Protein AF-A0A6J5E0N7-F1 (afdb_monomer_lite)

Organism: NCBI:txid627669

Structure (mmCIF, N/CA/C/O backbone):
data_AF-A0A6J5E0N7-F1
#
_entry.id   AF-A0A6J5E0N7-F1
#
loop_
_atom_site.group_PDB
_atom_site.id
_atom_site.type_symbol
_atom_site.label_atom_id
_atom_site.label_alt_id
_atom_site.label_comp_id
_atom_site.label_asym_id
_atom_site.label_entity_id
_atom_site.label_seq_id
_atom_site.pdbx_PDB_ins_code
_atom_site.Cartn_x
_atom_site.Cartn_y
_atom_site.Cartn_z
_atom_site.occupancy
_atom_site.B_iso_or_equiv
_atom_site.auth_seq_id
_atom_site.auth_comp_id
_atom_site.auth_asym_id
_atom_site.auth_atom_id
_atom_site.pdbx_PDB_model_num
ATOM 1 N N . MET A 1 1 ? -33.596 -47.455 -12.220 1.00 39.78 1 MET A N 1
ATOM 2 C CA . MET A 1 1 ? -32.799 -48.471 -11.502 1.00 39.78 1 MET A CA 1
ATOM 3 C C . MET A 1 1 ? -31.323 -48.205 -11.792 1.00 39.78 1 MET A C 1
ATOM 5 O O . MET A 1 1 ? -30.912 -48.343 -12.932 1.00 39.78 1 MET A O 1
ATOM 9 N N . LEU A 1 2 ? -30.576 -47.721 -10.799 1.00 51.38 2 LEU A N 1
ATOM 10 C CA . LEU A 1 2 ? -29.102 -47.770 -10.701 1.00 51.38 2 LEU A CA 1
ATOM 11 C C . LEU A 1 2 ? -28.759 -48.891 -9.693 1.00 51.38 2 LEU A C 1
ATOM 13 O O . LEU A 1 2 ? -29.681 -49.290 -8.976 1.00 51.38 2 LEU A O 1
ATOM 17 N N . PRO A 1 3 ? -27.492 -49.312 -9.489 1.00 60.75 3 PRO A N 1
ATOM 18 C CA . PRO A 1 3 ? -26.244 -49.081 -10.240 1.00 60.75 3 PRO A CA 1
ATOM 19 C C . PRO A 1 3 ? -25.484 -50.408 -10.504 1.00 60.75 3 PRO A C 1
ATOM 21 O O . PRO A 1 3 ? -25.911 -51.457 -10.049 1.00 60.75 3 PRO A O 1
ATOM 24 N N . HIS A 1 4 ? -24.317 -50.376 -11.157 1.00 48.22 4 HIS A N 1
ATOM 25 C CA . HIS A 1 4 ? -23.174 -51.218 -10.761 1.00 48.22 4 HIS A CA 1
ATOM 26 C C . HIS A 1 4 ? -21.870 -50.523 -11.181 1.00 48.22 4 HIS A C 1
ATOM 28 O O . HIS A 1 4 ? -21.732 -50.037 -12.301 1.00 48.22 4 HIS A O 1
ATOM 34 N N . ALA A 1 5 ? -20.964 -50.407 -10.215 1.00 55.34 5 ALA A N 1
ATOM 35 C CA . ALA A 1 5 ? -19.719 -49.657 -10.264 1.00 55.34 5 ALA A CA 1
ATOM 36 C C . ALA A 1 5 ? -18.549 -50.510 -10.772 1.00 55.34 5 ALA A C 1
ATOM 38 O O . ALA A 1 5 ? -18.467 -51.681 -10.425 1.00 55.34 5 ALA A O 1
ATOM 39 N N . LEU A 1 6 ? -17.608 -49.885 -11.484 1.00 53.47 6 LEU A N 1
ATOM 40 C CA . LEU A 1 6 ? -16.206 -50.305 -11.652 1.00 53.47 6 LEU A CA 1
ATOM 41 C C . LEU A 1 6 ? -15.399 -49.007 -11.858 1.00 53.47 6 LEU A C 1
ATOM 43 O O . LEU A 1 6 ? -15.456 -48.398 -12.919 1.00 53.47 6 LEU A O 1
ATOM 47 N N . TYR A 1 7 ? -14.955 -48.331 -10.797 1.00 45.75 7 TYR A N 1
ATOM 48 C CA . TYR A 1 7 ? -13.666 -48.499 -10.108 1.00 45.75 7 TYR A CA 1
ATOM 49 C C . TYR A 1 7 ? -12.447 -48.619 -11.041 1.00 45.75 7 TYR A C 1
ATOM 51 O O . TYR A 1 7 ? -12.186 -49.672 -11.606 1.00 45.75 7 TYR A O 1
ATOM 59 N N . GLY A 1 8 ? -11.689 -47.518 -11.117 1.00 45.22 8 GLY A N 1
ATOM 60 C CA . GLY A 1 8 ? -10.225 -47.497 -11.140 1.00 45.22 8 GLY A CA 1
ATOM 61 C C . GLY A 1 8 ? -9.509 -48.132 -12.333 1.00 45.22 8 GLY A C 1
ATOM 62 O O . GLY A 1 8 ? -9.295 -49.336 -12.378 1.00 45.22 8 GLY A O 1
ATOM 63 N N . SER A 1 9 ? -8.949 -47.298 -13.210 1.00 56.41 9 SER A N 1
ATOM 64 C CA . SER A 1 9 ? -7.753 -47.693 -13.959 1.00 56.41 9 SER A CA 1
ATOM 65 C C . SER A 1 9 ? -6.753 -46.545 -13.961 1.00 56.41 9 SER A C 1
ATOM 67 O O . SER A 1 9 ? -6.878 -45.567 -14.700 1.00 56.41 9 SER A O 1
ATOM 69 N N . GLY A 1 10 ? -5.788 -46.649 -13.046 1.00 47.47 10 GLY A N 1
ATOM 70 C CA . GLY A 1 10 ? -4.633 -45.772 -12.987 1.00 47.47 10 GLY A CA 1
ATOM 71 C C . GLY A 1 10 ? -3.770 -45.964 -14.227 1.00 47.47 10 GLY A C 1
ATOM 72 O O . GLY A 1 10 ? -3.351 -47.078 -14.536 1.00 47.47 10 GLY A O 1
ATOM 73 N N . ARG A 1 11 ? -3.462 -44.869 -14.926 1.00 47.59 11 ARG A N 1
ATOM 74 C CA . ARG A 1 11 ? -2.308 -44.861 -15.824 1.00 47.59 11 ARG A CA 1
ATOM 75 C C . ARG A 1 11 ? -1.079 -44.522 -15.007 1.00 47.59 11 ARG A C 1
ATOM 77 O O . ARG A 1 11 ? -0.892 -43.404 -14.542 1.00 47.59 11 ARG A O 1
ATOM 84 N N . THR A 1 12 ? -0.285 -45.562 -14.830 1.00 57.91 12 THR A N 1
ATOM 85 C CA . THR A 1 12 ? 1.041 -45.582 -14.241 1.00 57.91 12 THR A CA 1
ATOM 86 C C . THR A 1 12 ? 1.983 -44.610 -14.939 1.00 57.91 12 THR A C 1
ATOM 88 O O . THR A 1 12 ? 2.057 -44.556 -16.170 1.00 57.91 12 THR A O 1
ATOM 91 N N . CYS A 1 13 ? 2.739 -43.900 -14.109 1.00 48.09 13 CYS A N 1
ATOM 92 C CA . CYS A 1 13 ? 3.936 -43.147 -14.431 1.00 48.09 13 CYS A CA 1
ATOM 93 C C . CYS A 1 13 ? 4.823 -43.909 -15.426 1.00 48.09 13 CYS A C 1
ATOM 95 O O . CYS A 1 13 ? 5.232 -45.039 -15.156 1.00 48.09 13 CYS A O 1
ATOM 97 N N . ARG A 1 14 ? 5.161 -43.283 -16.557 1.00 46.75 14 ARG A N 1
ATOM 98 C CA . ARG A 1 14 ? 6.301 -43.715 -17.367 1.00 46.75 14 ARG A CA 1
ATOM 99 C C . ARG A 1 14 ? 7.481 -42.817 -17.027 1.00 46.75 14 ARG A C 1
ATOM 101 O O . ARG A 1 14 ? 7.551 -41.674 -17.466 1.00 46.75 14 ARG A O 1
ATOM 108 N N . SER A 1 15 ? 8.376 -43.373 -16.225 1.00 54.34 15 SER A N 1
ATOM 109 C CA . SER A 1 15 ? 9.703 -42.852 -15.929 1.00 54.34 15 SER A CA 1
ATOM 110 C C . SER A 1 15 ? 10.517 -42.667 -17.215 1.00 54.34 15 SER A C 1
ATOM 112 O O . SER A 1 15 ? 10.690 -43.606 -17.991 1.00 54.34 15 SER A O 1
ATOM 114 N N . GLY A 1 16 ? 11.027 -41.453 -17.406 1.00 45.94 16 GLY A N 1
ATOM 115 C CA . GLY A 1 16 ? 12.130 -41.077 -18.294 1.00 45.94 16 GLY A CA 1
ATOM 116 C C . GLY A 1 16 ? 13.071 -40.157 -17.498 1.00 45.94 16 GLY A C 1
ATOM 117 O O . GLY A 1 16 ? 12.616 -39.553 -16.530 1.00 45.94 16 GLY A O 1
ATOM 118 N N . PRO A 1 17 ? 14.374 -40.133 -17.810 1.00 51.03 17 PRO A N 1
ATOM 119 C CA . PRO A 1 17 ? 15.476 -40.106 -16.842 1.00 51.03 17 PRO A CA 1
ATOM 120 C C . PRO A 1 17 ? 15.586 -38.804 -16.029 1.00 51.03 17 PRO A C 1
ATOM 122 O O . PRO A 1 17 ? 15.140 -37.752 -16.492 1.00 51.03 17 PRO A O 1
ATOM 125 N N . PRO A 1 18 ? 16.234 -38.842 -14.843 1.00 50.12 18 PRO A N 1
ATOM 126 C CA . PRO A 1 18 ? 16.468 -37.654 -14.043 1.00 50.12 18 PRO A CA 1
ATOM 127 C C . PRO A 1 18 ? 17.582 -36.857 -14.717 1.00 50.12 18 PRO A C 1
ATOM 129 O O . PRO A 1 18 ? 18.767 -37.111 -14.506 1.00 50.12 18 PRO A O 1
ATOM 132 N N . ILE A 1 19 ? 17.217 -35.895 -15.561 1.00 50.06 19 ILE A N 1
ATOM 133 C CA . ILE A 1 19 ? 18.172 -34.860 -15.937 1.00 50.06 19 ILE A CA 1
ATOM 134 C C . ILE A 1 19 ? 18.350 -33.995 -14.697 1.00 50.06 19 ILE A C 1
ATOM 136 O O . ILE A 1 19 ? 17.506 -33.175 -14.339 1.00 50.06 19 ILE A O 1
ATOM 140 N N . LEU A 1 20 ? 19.460 -34.267 -14.019 1.00 52.81 20 LEU A N 1
ATOM 141 C CA . LEU A 1 20 ? 20.114 -33.406 -13.056 1.00 52.81 20 LEU A CA 1
ATOM 142 C C . LEU A 1 20 ? 20.215 -31.991 -13.640 1.00 52.81 20 LEU A C 1
ATOM 144 O O . LEU A 1 20 ? 21.167 -31.656 -14.334 1.00 52.81 20 LEU A O 1
ATOM 148 N N . ALA A 1 21 ? 19.228 -31.161 -13.330 1.00 42.31 21 ALA A N 1
ATOM 149 C CA . ALA A 1 21 ? 19.358 -29.714 -13.320 1.00 42.31 21 ALA A CA 1
ATOM 150 C C . ALA A 1 21 ? 19.180 -29.244 -11.872 1.00 42.31 21 ALA A C 1
ATOM 152 O O . ALA A 1 21 ? 18.299 -28.460 -11.531 1.00 42.31 21 ALA A O 1
ATOM 153 N N . ALA A 1 22 ? 20.033 -29.774 -10.994 1.00 50.81 22 ALA A N 1
ATOM 154 C CA . ALA A 1 22 ? 20.425 -29.040 -9.808 1.00 50.81 22 ALA A CA 1
ATOM 155 C C . ALA A 1 22 ? 21.272 -27.854 -10.292 1.00 50.81 22 ALA A C 1
ATOM 157 O O . ALA A 1 22 ? 22.408 -28.029 -10.723 1.00 50.81 22 ALA A O 1
ATOM 158 N N . GLY A 1 23 ? 20.688 -26.660 -10.274 1.00 50.53 23 GLY A N 1
ATOM 159 C CA . GLY A 1 23 ? 21.395 -25.423 -10.582 1.00 50.53 23 GLY A CA 1
ATOM 160 C C . GLY A 1 23 ? 20.433 -24.273 -10.849 1.00 50.53 23 GLY A C 1
ATOM 161 O O . GLY A 1 23 ? 19.859 -24.200 -11.927 1.00 50.53 23 GLY A O 1
ATOM 162 N N . HIS A 1 24 ? 20.312 -23.372 -9.866 1.00 47.94 24 HIS A N 1
ATOM 163 C CA . HIS A 1 24 ? 19.716 -22.021 -9.935 1.00 47.94 24 HIS A CA 1
ATOM 164 C C . HIS A 1 24 ? 18.315 -21.764 -9.344 1.00 47.94 24 HIS A C 1
ATOM 166 O O . HIS A 1 24 ? 17.756 -20.704 -9.595 1.00 47.94 24 HIS A O 1
ATOM 172 N N . GLN A 1 25 ? 17.785 -22.606 -8.448 1.00 44.97 25 GLN A N 1
ATOM 173 C CA . GLN A 1 25 ? 16.721 -22.155 -7.517 1.00 44.97 25 GLN A CA 1
ATOM 174 C C . GLN A 1 25 ? 17.261 -21.599 -6.186 1.00 44.97 25 GLN A C 1
ATOM 176 O O . GLN A 1 25 ? 16.525 -21.442 -5.220 1.00 44.97 25 GLN A O 1
ATOM 181 N N . ALA A 1 26 ? 18.545 -21.244 -6.139 1.00 44.56 26 ALA A N 1
ATOM 182 C CA . ALA A 1 26 ? 19.169 -20.555 -5.013 1.00 44.56 26 ALA A CA 1
ATOM 183 C C . ALA A 1 26 ? 19.605 -19.144 -5.435 1.00 44.56 26 ALA A C 1
ATOM 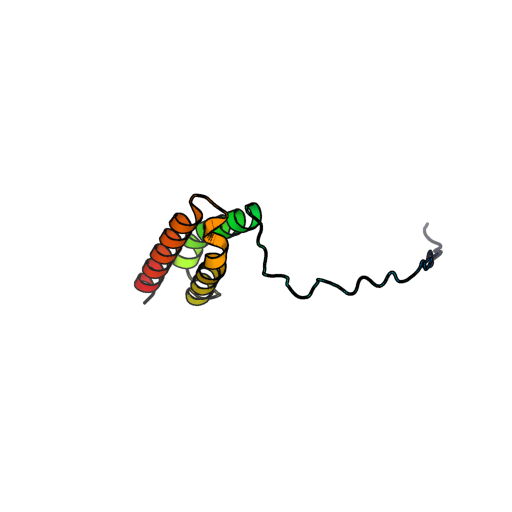185 O O . ALA A 1 26 ? 20.790 -18.849 -5.448 1.00 44.56 26 ALA A O 1
ATOM 186 N N . LEU A 1 27 ? 18.643 -18.329 -5.885 1.00 45.16 27 LEU A N 1
ATOM 187 C CA . LEU A 1 27 ? 18.683 -16.857 -5.984 1.00 45.16 27 LEU A CA 1
ATOM 188 C C . LEU A 1 27 ? 17.366 -16.368 -6.611 1.00 45.16 27 LEU A C 1
ATOM 190 O O . LEU A 1 27 ? 17.346 -15.563 -7.537 1.00 45.16 27 LEU A O 1
ATOM 194 N N . ALA A 1 28 ? 16.227 -16.830 -6.089 1.00 47.66 28 ALA A N 1
ATOM 195 C CA . ALA A 1 28 ? 15.006 -16.048 -6.224 1.00 47.66 28 ALA A CA 1
ATOM 196 C C . ALA A 1 28 ? 15.160 -14.819 -5.315 1.00 47.66 28 ALA A C 1
ATOM 198 O O . ALA A 1 28 ? 14.566 -14.723 -4.244 1.00 47.66 28 ALA A O 1
ATOM 199 N N . VAL A 1 29 ? 15.991 -13.862 -5.740 1.00 56.19 29 VAL A N 1
ATOM 200 C CA . VAL A 1 29 ? 15.679 -12.459 -5.483 1.00 56.19 29 VAL A CA 1
ATOM 201 C C . VAL A 1 29 ? 14.228 -12.344 -5.918 1.00 56.19 29 VAL A C 1
ATOM 203 O O . VAL A 1 29 ? 13.943 -12.637 -7.077 1.00 56.19 29 VAL A O 1
ATOM 206 N N . ASN A 1 30 ? 13.321 -12.076 -4.977 1.00 63.88 30 ASN A N 1
ATOM 207 C CA . ASN A 1 30 ? 11.886 -11.910 -5.204 1.00 63.88 30 ASN A CA 1
ATOM 208 C C . ASN A 1 30 ? 11.676 -10.949 -6.383 1.00 63.88 30 ASN A C 1
ATOM 210 O O . ASN A 1 30 ? 11.615 -9.729 -6.206 1.00 63.88 30 ASN A O 1
ATOM 214 N N . THR A 1 31 ? 11.651 -11.486 -7.601 1.00 77.69 31 THR A N 1
ATOM 215 C CA . THR A 1 31 ? 11.608 -10.689 -8.821 1.00 77.69 31 THR A CA 1
ATOM 216 C C . THR A 1 31 ? 10.137 -10.483 -9.091 1.00 77.69 31 THR A C 1
ATOM 218 O O . THR A 1 31 ? 9.505 -11.233 -9.828 1.00 77.69 31 THR A O 1
ATOM 221 N N . MET A 1 32 ? 9.573 -9.519 -8.371 1.00 87.81 32 MET A N 1
ATOM 222 C CA . MET A 1 32 ? 8.209 -9.071 -8.580 1.00 87.81 32 MET A CA 1
ATOM 223 C C . MET A 1 32 ? 8.091 -8.515 -9.998 1.00 87.81 32 MET A C 1
ATOM 225 O O . MET A 1 32 ? 8.967 -7.779 -10.457 1.00 87.81 32 MET A O 1
ATOM 229 N N . LEU A 1 33 ? 7.022 -8.879 -10.699 1.00 91.94 33 LEU A N 1
ATOM 230 C CA . LEU A 1 33 ? 6.758 -8.374 -12.044 1.00 91.94 33 LEU A CA 1
ATOM 231 C C . LEU A 1 33 ? 6.069 -7.002 -11.988 1.00 91.94 33 LEU A C 1
ATOM 233 O O . LEU A 1 33 ? 5.409 -6.669 -11.006 1.00 91.94 33 LEU A O 1
ATOM 237 N N . HIS A 1 34 ? 6.184 -6.220 -13.066 1.00 92.75 34 HIS A N 1
ATOM 238 C CA . HIS A 1 34 ? 5.553 -4.897 -13.187 1.00 92.75 34 HIS A CA 1
ATOM 239 C C . HIS A 1 34 ? 4.052 -4.928 -12.863 1.00 92.75 34 HIS A C 1
ATOM 241 O O . HIS A 1 34 ? 3.576 -4.133 -12.061 1.00 92.75 34 HIS A O 1
ATOM 247 N N . ASN A 1 35 ? 3.304 -5.851 -13.473 1.00 92.69 35 ASN A N 1
ATOM 248 C CA .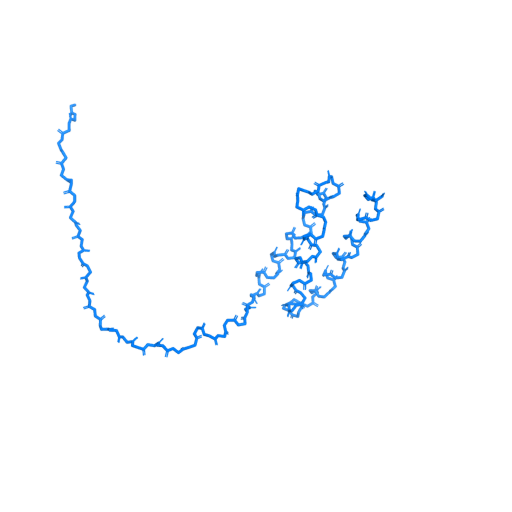 ASN A 1 35 ? 1.862 -5.992 -13.259 1.00 92.69 35 ASN A CA 1
ATOM 249 C C . ASN A 1 35 ? 1.519 -6.379 -11.814 1.00 92.69 35 ASN A C 1
ATOM 251 O O . ASN A 1 35 ? 0.602 -5.816 -11.237 1.00 92.69 35 ASN A O 1
ATOM 255 N N . GLN A 1 36 ? 2.297 -7.277 -11.207 1.00 93.25 36 GLN A N 1
ATOM 256 C CA . GLN A 1 36 ? 2.111 -7.670 -9.809 1.00 93.25 36 GLN A CA 1
ATOM 257 C C . GLN A 1 36 ? 2.321 -6.480 -8.870 1.00 93.25 36 GLN A C 1
ATOM 259 O O . GLN A 1 36 ? 1.565 -6.296 -7.922 1.00 93.25 36 GLN A O 1
ATOM 264 N N . PHE A 1 37 ? 3.346 -5.666 -9.130 1.00 93.12 37 PHE A N 1
ATOM 265 C CA . PHE A 1 37 ? 3.608 -4.459 -8.351 1.00 93.12 37 PHE A CA 1
ATOM 266 C C . PHE A 1 37 ? 2.494 -3.422 -8.513 1.00 93.12 37 PHE A C 1
ATOM 268 O O . PHE A 1 37 ? 2.055 -2.829 -7.530 1.00 93.12 37 PHE A O 1
ATOM 275 N N . GLU A 1 38 ? 1.991 -3.239 -9.733 1.00 95.25 38 GLU A N 1
ATOM 276 C CA . GLU A 1 38 ? 0.854 -2.358 -9.996 1.00 95.25 38 GLU A CA 1
ATOM 277 C C . GLU A 1 38 ? -0.423 -2.811 -9.277 1.00 95.25 38 GLU A C 1
ATOM 279 O O . GLU A 1 38 ? -1.109 -1.977 -8.676 1.00 95.25 38 GLU A O 1
ATOM 284 N N . ASP A 1 39 ? -0.713 -4.112 -9.303 1.00 96.06 39 ASP A N 1
ATOM 285 C CA . ASP A 1 39 ? -1.871 -4.705 -8.635 1.00 96.06 39 ASP A CA 1
ATOM 286 C C . ASP A 1 39 ? -1.775 -4.565 -7.111 1.00 96.06 39 ASP A C 1
ATOM 288 O O . ASP A 1 39 ? -2.751 -4.179 -6.468 1.00 96.06 39 ASP A O 1
ATOM 292 N N . GLU A 1 40 ? -0.596 -4.793 -6.528 1.00 94.56 40 GLU A N 1
ATOM 293 C CA . GLU A 1 40 ? -0.361 -4.594 -5.093 1.00 94.56 40 GLU A CA 1
ATOM 294 C C . GLU A 1 40 ? -0.528 -3.128 -4.683 1.00 94.56 40 GLU A C 1
ATOM 296 O O . GLU A 1 40 ? -1.191 -2.843 -3.685 1.00 94.56 40 GLU A O 1
ATOM 301 N N . LEU A 1 41 ? -0.002 -2.175 -5.462 1.00 94.88 41 LEU A N 1
ATOM 302 C CA . LEU A 1 41 ? -0.232 -0.754 -5.188 1.00 94.88 41 LEU A CA 1
ATOM 303 C C . LEU A 1 41 ? -1.714 -0.387 -5.292 1.00 94.88 41 LEU A C 1
ATOM 305 O O . LEU A 1 41 ? -2.228 0.325 -4.432 1.00 94.88 41 LEU A O 1
ATOM 309 N N . ARG A 1 42 ? -2.414 -0.890 -6.316 1.00 96.31 42 ARG A N 1
ATOM 310 C CA . ARG A 1 42 ? -3.853 -0.649 -6.480 1.00 96.31 42 ARG A CA 1
ATOM 311 C C . ARG A 1 42 ? -4.640 -1.227 -5.306 1.00 96.31 42 ARG A C 1
ATOM 313 O O . ARG A 1 42 ? -5.552 -0.573 -4.807 1.00 96.31 42 ARG A O 1
ATOM 320 N N . HIS A 1 43 ? -4.280 -2.421 -4.843 1.00 95.06 43 HIS A N 1
ATOM 321 C CA . HIS A 1 43 ? -4.891 -3.027 -3.668 1.00 95.06 43 HIS A CA 1
ATOM 322 C C . HIS A 1 43 ? -4.685 -2.156 -2.423 1.00 95.06 43 HIS A C 1
ATOM 324 O O . HIS A 1 43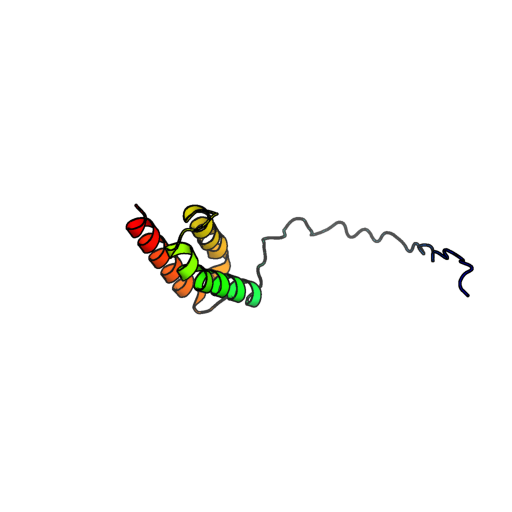 ? -5.651 -1.842 -1.729 1.00 95.06 43 HIS A O 1
ATOM 330 N N . LEU A 1 44 ? -3.453 -1.696 -2.182 1.00 93.94 44 LEU A N 1
ATOM 331 C CA . LEU A 1 44 ? -3.127 -0.824 -1.050 1.00 93.94 44 LEU A CA 1
ATOM 332 C C . LEU A 1 44 ? -3.894 0.504 -1.085 1.00 93.94 44 LEU A C 1
ATOM 334 O O . LEU A 1 44 ? -4.331 0.982 -0.042 1.00 93.94 44 LEU A O 1
ATOM 338 N N . GLU A 1 45 ? -4.108 1.077 -2.267 1.00 94.50 45 GLU A N 1
ATOM 339 C CA . GLU A 1 45 ? -4.928 2.282 -2.447 1.00 94.50 45 GLU A CA 1
ATOM 340 C C . GLU A 1 45 ? -6.415 2.022 -2.166 1.00 94.50 45 GLU A C 1
ATOM 342 O O . GLU A 1 45 ? -7.102 2.859 -1.579 1.00 94.50 45 GLU A O 1
ATOM 347 N N . GLN A 1 46 ? -6.922 0.850 -2.547 1.00 94.19 46 GLN A N 1
ATOM 348 C CA . GLN A 1 46 ? -8.322 0.471 -2.352 1.00 94.19 46 GLN A CA 1
ATOM 349 C C . GLN A 1 46 ? -8.669 0.145 -0.901 1.00 94.19 46 GLN A C 1
ATOM 351 O O . GLN A 1 46 ? -9.808 0.369 -0.490 1.00 94.19 46 GLN A O 1
ATOM 356 N N . ILE A 1 47 ? -7.726 -0.386 -0.120 1.00 90.94 47 ILE A N 1
ATOM 357 C CA . ILE A 1 47 ? -7.998 -0.743 1.277 1.00 90.94 47 ILE A CA 1
ATOM 358 C C . ILE A 1 47 ? -8.053 0.477 2.206 1.00 90.94 47 ILE A C 1
ATOM 360 O O . ILE A 1 47 ? -8.643 0.371 3.277 1.00 90.94 47 ILE A O 1
ATOM 364 N N . ILE A 1 48 ? -7.507 1.638 1.814 1.00 89.31 48 ILE A N 1
ATOM 365 C CA . ILE A 1 48 ? -7.405 2.841 2.669 1.00 89.31 48 ILE A CA 1
ATOM 366 C C . ILE A 1 48 ? -8.724 3.192 3.380 1.00 89.31 48 ILE A C 1
ATOM 368 O O . ILE A 1 48 ? -8.707 3.337 4.604 1.00 89.31 48 ILE A O 1
ATOM 372 N N . PRO A 1 49 ? -9.889 3.270 2.699 1.00 87.94 49 PRO A N 1
ATOM 373 C CA . PRO A 1 49 ? -11.146 3.621 3.362 1.00 87.94 49 PRO A CA 1
ATOM 374 C C . PRO A 1 49 ? -11.584 2.599 4.419 1.00 87.94 49 PRO A C 1
ATOM 376 O O . PRO A 1 49 ? -12.320 2.947 5.342 1.00 87.94 49 PRO A O 1
ATOM 379 N N . PHE A 1 50 ? -11.149 1.343 4.293 1.00 86.50 50 PHE A N 1
ATOM 380 C CA . PHE A 1 50 ? -11.414 0.293 5.276 1.00 86.50 50 PHE A CA 1
ATOM 381 C C . PHE A 1 50 ? -10.513 0.439 6.499 1.00 86.50 50 PHE A C 1
ATOM 383 O O . PHE A 1 50 ? -10.969 0.223 7.616 1.00 86.50 50 PHE A O 1
ATOM 390 N N . LEU A 1 51 ? -9.269 0.879 6.309 1.00 84.81 51 LEU A N 1
ATOM 391 C CA . LEU A 1 51 ? -8.331 1.104 7.408 1.00 84.81 51 LEU A CA 1
ATOM 392 C C . LEU A 1 51 ? -8.778 2.240 8.326 1.00 84.81 51 LEU A C 1
ATOM 394 O O . LEU A 1 51 ? -8.656 2.112 9.541 1.00 84.81 51 LEU A O 1
ATOM 398 N N . VAL A 1 52 ? -9.378 3.293 7.760 1.00 81.38 52 VAL A N 1
ATOM 399 C CA . VAL A 1 52 ? -9.992 4.394 8.528 1.00 81.38 52 VAL A CA 1
ATOM 400 C C . VAL A 1 52 ? -11.092 3.886 9.466 1.00 81.38 52 VAL A C 1
ATOM 402 O O . VAL A 1 52 ? -11.288 4.429 10.547 1.00 81.38 52 VAL A O 1
ATOM 405 N N . ARG A 1 53 ? -11.817 2.833 9.072 1.00 83.38 53 ARG A N 1
ATOM 406 C CA . ARG A 1 53 ? -12.901 2.236 9.874 1.00 83.38 53 ARG A CA 1
ATOM 407 C C . ARG A 1 53 ? -12.399 1.237 10.920 1.00 83.38 53 ARG A C 1
ATOM 409 O O . ARG A 1 53 ? -13.209 0.700 11.669 1.00 83.38 53 ARG A O 1
ATOM 416 N N . GLY A 1 54 ? -11.092 0.993 10.959 1.00 78.44 54 GLY A N 1
ATOM 417 C CA . GLY A 1 54 ? -10.461 -0.031 11.777 1.00 78.44 54 GLY A CA 1
ATOM 418 C C . GLY A 1 54 ? -9.997 -1.218 10.935 1.00 78.44 54 GLY A C 1
ATOM 419 O O . GLY A 1 54 ? -10.777 -1.872 10.244 1.00 78.44 54 GLY A O 1
ATOM 420 N N . SER A 1 55 ? -8.699 -1.513 11.025 1.00 79.88 55 SER A N 1
ATOM 421 C CA . SER A 1 55 ? -8.065 -2.668 10.386 1.00 79.88 55 SER A CA 1
ATOM 422 C C . SER A 1 55 ? -7.956 -3.832 11.372 1.00 79.88 55 SER A C 1
ATOM 424 O O . SER A 1 55 ? -7.341 -3.649 12.425 1.00 79.88 55 SER A O 1
ATOM 426 N N . PRO A 1 56 ? -8.426 -5.047 11.036 1.00 82.25 56 PRO A N 1
ATOM 427 C CA . PRO A 1 56 ? -8.215 -6.222 11.884 1.00 82.25 56 PRO A CA 1
ATOM 428 C C . PRO A 1 56 ? -6.734 -6.621 11.997 1.00 82.25 56 PRO A C 1
ATOM 430 O O . PRO A 1 56 ? -6.354 -7.283 12.955 1.00 82.25 56 PRO A O 1
ATOM 433 N N . LEU A 1 57 ? -5.894 -6.212 11.039 1.00 84.62 57 LEU A N 1
ATOM 434 C CA . LEU A 1 57 ? -4.450 -6.479 11.035 1.00 84.62 57 LEU A CA 1
ATOM 435 C C . LEU A 1 57 ? -3.626 -5.333 11.652 1.00 84.62 57 LEU A C 1
ATOM 437 O O . LEU A 1 57 ? -2.405 -5.432 11.731 1.00 84.62 57 LEU A O 1
ATOM 441 N N . GLY A 1 58 ? -4.276 -4.239 12.069 1.00 86.06 58 GLY A N 1
ATOM 442 C CA . GLY A 1 58 ? -3.606 -3.014 12.513 1.00 86.06 58 GLY A CA 1
ATOM 443 C C . GLY A 1 58 ? -2.984 -2.211 11.363 1.00 86.06 58 GLY A C 1
ATOM 444 O O . GLY A 1 58 ? -2.869 -2.698 10.238 1.00 86.06 58 GLY A O 1
ATOM 445 N N . LEU A 1 59 ? -2.627 -0.951 11.624 1.00 88.12 59 LEU A N 1
ATOM 446 C CA . LEU A 1 59 ? -1.986 -0.068 10.634 1.00 88.12 59 LEU A CA 1
ATOM 447 C C . LEU A 1 59 ? -0.510 -0.419 10.403 1.00 88.12 59 LEU A C 1
ATOM 449 O O . LEU A 1 59 ? -0.027 -0.328 9.275 1.00 88.12 59 LEU A O 1
ATOM 453 N N . GLU A 1 60 ? 0.185 -0.881 11.444 1.00 89.81 60 GLU A N 1
ATOM 454 C CA . GLU A 1 60 ? 1.603 -1.256 11.389 1.00 89.81 60 GLU A CA 1
ATOM 455 C C . GLU A 1 60 ? 1.876 -2.348 10.342 1.00 89.81 60 GLU A C 1
ATOM 457 O O . GLU A 1 60 ? 2.811 -2.236 9.548 1.00 89.81 60 GLU A O 1
ATOM 462 N N . TYR A 1 61 ? 1.008 -3.365 10.271 1.00 91.62 61 TYR A N 1
ATOM 463 C CA . TYR A 1 61 ? 1.100 -4.438 9.278 1.00 91.62 61 TYR A CA 1
ATOM 464 C C . TYR A 1 61 ? 1.155 -3.895 7.844 1.00 91.62 61 TYR A C 1
ATOM 466 O O . TYR A 1 61 ? 2.023 -4.256 7.045 1.00 91.62 61 TYR A O 1
ATOM 474 N N . TRP A 1 62 ? 0.241 -2.989 7.517 1.00 91.31 62 TRP A N 1
ATOM 475 C CA . TRP A 1 62 ? 0.139 -2.418 6.181 1.00 91.31 62 TRP A CA 1
ATOM 476 C C . TRP A 1 62 ? 1.285 -1.452 5.869 1.00 91.31 62 TRP A C 1
ATOM 478 O O . TRP A 1 62 ? 1.772 -1.434 4.737 1.00 91.31 62 TRP A O 1
ATOM 488 N N . ARG A 1 63 ? 1.785 -0.713 6.869 1.00 91.75 63 ARG A N 1
ATOM 489 C CA . ARG A 1 63 ? 3.005 0.097 6.728 1.00 91.75 63 ARG A CA 1
ATOM 490 C C . ARG A 1 63 ? 4.199 -0.786 6.364 1.00 91.75 63 ARG A C 1
ATOM 492 O O . ARG A 1 63 ? 4.911 -0.486 5.404 1.00 91.75 63 ARG A O 1
ATOM 499 N N . HIS A 1 64 ? 4.384 -1.911 7.056 1.00 92.50 64 HIS A N 1
ATOM 500 C CA . HIS A 1 64 ? 5.427 -2.882 6.713 1.00 92.50 64 HIS A CA 1
ATOM 501 C C . HIS A 1 64 ? 5.249 -3.454 5.303 1.00 92.50 64 HIS A C 1
ATOM 503 O O . HIS A 1 64 ? 6.236 -3.599 4.576 1.00 92.50 64 HIS A O 1
ATOM 509 N N . ARG A 1 65 ? 4.007 -3.707 4.868 1.00 92.31 65 ARG A N 1
ATOM 510 C CA . ARG A 1 65 ? 3.727 -4.134 3.490 1.00 92.31 65 ARG A CA 1
ATOM 511 C C . ARG A 1 65 ? 4.193 -3.088 2.475 1.00 92.31 65 ARG A C 1
ATOM 513 O O . ARG A 1 65 ? 4.920 -3.451 1.553 1.00 92.31 65 ARG A O 1
ATOM 520 N N . ILE A 1 66 ? 3.873 -1.808 2.672 1.00 92.31 66 ILE A N 1
ATOM 521 C CA . ILE A 1 66 ? 4.331 -0.726 1.782 1.00 92.31 66 ILE A CA 1
ATOM 522 C C . ILE A 1 66 ? 5.862 -0.637 1.771 1.00 92.31 66 ILE A C 1
ATOM 524 O O . ILE A 1 66 ? 6.462 -0.557 0.703 1.00 92.31 66 ILE A O 1
ATOM 528 N N . ILE A 1 67 ? 6.518 -0.711 2.933 1.00 93.50 67 ILE A N 1
ATOM 529 C CA . ILE A 1 67 ? 7.987 -0.672 3.017 1.00 93.50 67 ILE A CA 1
ATOM 530 C C . ILE A 1 67 ? 8.611 -1.851 2.260 1.00 93.50 67 ILE A C 1
ATOM 532 O O . ILE A 1 67 ? 9.588 -1.659 1.534 1.00 93.50 67 ILE A O 1
ATOM 536 N N . SER A 1 68 ? 8.032 -3.052 2.355 1.00 91.88 68 SER A N 1
ATOM 537 C CA . SER A 1 68 ? 8.538 -4.234 1.643 1.00 91.88 68 SER A CA 1
ATOM 538 C C . SER A 1 68 ? 8.508 -4.081 0.115 1.00 91.88 68 SER A C 1
ATOM 540 O O . SER A 1 68 ? 9.384 -4.603 -0.571 1.00 91.88 68 SER A O 1
ATOM 542 N N . LEU A 1 69 ? 7.563 -3.292 -0.408 1.00 91.56 69 LEU A N 1
ATOM 543 C CA . LEU A 1 69 ? 7.426 -2.990 -1.834 1.00 91.56 69 LEU A CA 1
ATOM 544 C C . LEU A 1 69 ? 8.451 -1.957 -2.340 1.00 91.56 69 LEU A C 1
ATOM 546 O O . LEU A 1 69 ? 8.581 -1.745 -3.546 1.00 91.56 69 LEU A O 1
ATOM 550 N N . SER A 1 70 ? 9.212 -1.309 -1.449 1.00 90.31 70 SER A N 1
ATOM 551 C CA . SER A 1 70 ? 10.142 -0.228 -1.825 1.00 90.31 70 SER A CA 1
ATOM 552 C C . SER A 1 70 ? 11.290 -0.708 -2.712 1.00 90.31 70 SER A C 1
ATOM 554 O O . SER A 1 70 ? 11.779 0.049 -3.556 1.00 90.31 70 SER A O 1
ATOM 556 N N . ALA A 1 71 ? 11.666 -1.984 -2.589 1.00 90.75 71 ALA A N 1
ATOM 557 C CA . ALA A 1 71 ? 12.637 -2.636 -3.462 1.00 90.75 71 ALA A CA 1
ATOM 558 C C . ALA A 1 71 ? 12.184 -2.653 -4.935 1.00 90.75 71 ALA A C 1
ATOM 560 O O . ALA A 1 71 ? 13.015 -2.687 -5.843 1.00 90.75 71 ALA A O 1
ATOM 561 N N . HIS A 1 72 ? 10.874 -2.568 -5.174 1.00 92.44 72 HIS A N 1
ATOM 562 C CA . HIS A 1 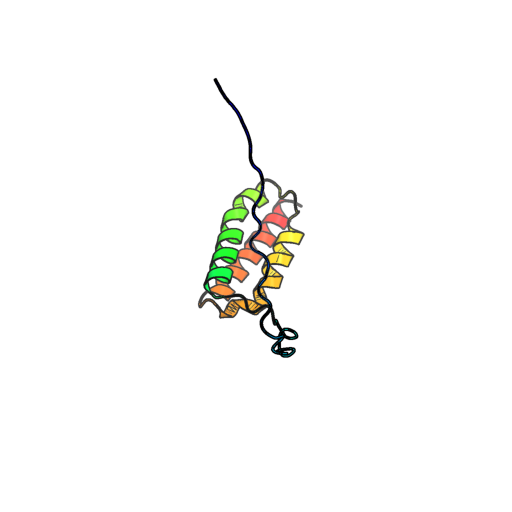72 ? 10.235 -2.700 -6.482 1.00 92.44 72 HIS A CA 1
ATOM 563 C C . HIS A 1 72 ? 9.688 -1.373 -7.024 1.00 92.44 72 HIS A C 1
ATOM 565 O O . HIS A 1 72 ? 9.145 -1.337 -8.123 1.00 92.44 72 HIS A O 1
ATOM 571 N N . GLN A 1 73 ? 9.908 -0.250 -6.328 1.00 90.19 73 GLN A N 1
ATOM 572 C CA . GLN A 1 73 ? 9.357 1.070 -6.688 1.00 90.19 73 GLN A CA 1
ATOM 573 C C . GLN A 1 73 ? 9.729 1.579 -8.092 1.00 90.19 73 GLN A C 1
ATOM 575 O O . GLN A 1 73 ? 9.088 2.495 -8.599 1.00 90.19 73 GLN A O 1
ATOM 580 N N . ARG A 1 74 ? 10.793 1.029 -8.696 1.00 92.50 74 ARG A N 1
ATOM 581 C CA . ARG A 1 74 ? 11.272 1.378 -10.045 1.00 92.50 74 ARG A CA 1
ATOM 582 C C . ARG A 1 74 ? 10.593 0.574 -11.155 1.00 92.50 74 ARG A C 1
ATOM 584 O O . ARG A 1 74 ? 10.851 0.853 -12.321 1.00 92.50 74 ARG A O 1
ATOM 591 N N . LEU A 1 75 ? 9.769 -0.418 -10.811 1.00 92.69 75 LEU A N 1
ATOM 592 C CA . LEU A 1 75 ? 9.013 -1.194 -11.793 1.00 92.69 75 LEU A CA 1
ATOM 593 C C . LEU A 1 75 ? 7.929 -0.356 -12.473 1.00 92.69 75 LEU A C 1
ATOM 595 O O . LEU A 1 75 ? 7.575 -0.661 -13.603 1.00 92.69 75 LEU A O 1
ATOM 599 N N . LEU A 1 76 ? 7.446 0.705 -11.819 1.00 92.38 76 LEU A N 1
ATOM 600 C CA . LEU A 1 76 ? 6.514 1.672 -12.392 1.00 92.38 76 LEU A CA 1
ATOM 601 C C . LEU A 1 76 ? 7.142 3.069 -12.457 1.00 92.38 76 LEU A C 1
ATOM 603 O O . LEU A 1 76 ? 7.824 3.462 -11.505 1.00 92.38 76 LEU A O 1
ATOM 607 N N . PRO A 1 77 ? 6.858 3.864 -13.505 1.00 92.12 77 PRO A N 1
ATOM 608 C CA . PRO A 1 77 ? 7.314 5.253 -13.594 1.00 92.12 77 PRO A CA 1
ATOM 609 C C . PRO A 1 77 ? 6.879 6.118 -12.402 1.00 92.12 77 PRO A C 1
ATOM 611 O O . PRO A 1 77 ? 7.623 6.990 -11.957 1.00 92.12 77 PRO A O 1
ATOM 614 N N . ASP A 1 78 ? 5.686 5.865 -11.863 1.00 94.00 78 ASP A N 1
ATOM 615 C CA . ASP A 1 78 ? 5.083 6.596 -10.748 1.00 94.00 78 ASP A CA 1
ATOM 616 C C . ASP A 1 78 ? 5.106 5.822 -9.418 1.00 94.00 78 ASP A C 1
ATOM 618 O O . ASP A 1 78 ? 4.589 6.316 -8.411 1.00 94.00 78 ASP A O 1
ATOM 622 N N . GLY A 1 79 ? 5.748 4.647 -9.377 1.00 92.31 79 GLY A N 1
ATOM 623 C CA . GLY A 1 79 ? 5.755 3.753 -8.215 1.00 92.31 79 GLY A CA 1
ATOM 624 C C . GLY A 1 79 ? 6.229 4.445 -6.938 1.00 92.31 79 GLY A C 1
ATOM 625 O O . GLY A 1 79 ? 5.538 4.419 -5.922 1.00 92.31 79 GLY A O 1
ATOM 626 N N . LYS A 1 80 ? 7.352 5.172 -7.006 1.00 94.12 80 LYS A N 1
ATOM 627 C CA . LYS A 1 80 ? 7.875 5.966 -5.878 1.00 94.12 80 LYS A CA 1
ATOM 628 C C . LYS A 1 80 ? 6.858 6.992 -5.357 1.00 94.12 80 LYS A C 1
ATOM 630 O O . LYS A 1 80 ? 6.709 7.155 -4.149 1.00 94.12 80 LYS A O 1
ATOM 635 N N . THR A 1 81 ? 6.164 7.687 -6.256 1.00 95.31 81 THR A N 1
ATOM 636 C CA . THR A 1 81 ? 5.186 8.724 -5.895 1.00 95.31 81 THR A CA 1
ATOM 637 C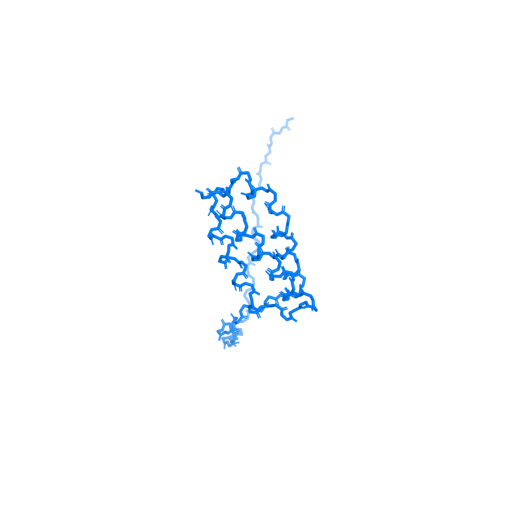 C . THR A 1 81 ? 3.950 8.113 -5.247 1.00 95.31 81 THR A C 1
ATOM 639 O O . THR A 1 81 ? 3.485 8.619 -4.225 1.00 95.31 81 THR A O 1
ATOM 642 N N . ARG A 1 82 ? 3.433 7.011 -5.803 1.00 95.31 82 ARG A N 1
ATOM 643 C CA . ARG A 1 82 ? 2.284 6.282 -5.243 1.00 95.31 82 ARG A CA 1
ATOM 644 C C . ARG A 1 82 ? 2.597 5.730 -3.857 1.00 95.31 82 ARG A C 1
ATOM 646 O O . ARG A 1 82 ? 1.824 5.937 -2.928 1.00 95.31 82 ARG A O 1
ATOM 653 N N . MET A 1 83 ? 3.776 5.139 -3.685 1.00 94.38 83 MET A N 1
ATOM 654 C CA . MET A 1 83 ? 4.239 4.655 -2.384 1.00 94.38 83 MET A CA 1
ATOM 655 C C . MET A 1 83 ? 4.382 5.771 -1.347 1.00 94.38 83 MET A C 1
ATOM 657 O O . MET A 1 83 ? 3.947 5.599 -0.213 1.00 94.38 83 MET A O 1
ATOM 661 N N . ALA A 1 84 ? 4.950 6.921 -1.721 1.00 94.69 84 ALA A N 1
ATOM 662 C CA . ALA A 1 84 ? 5.068 8.060 -0.811 1.00 94.69 84 ALA A CA 1
ATOM 663 C C . ALA A 1 84 ? 3.691 8.570 -0.359 1.00 94.69 84 ALA A C 1
ATOM 665 O O . ALA A 1 84 ? 3.484 8.797 0.829 1.00 94.69 84 ALA A O 1
ATOM 666 N N . ARG A 1 85 ? 2.732 8.684 -1.290 1.00 95.44 85 ARG A N 1
ATOM 667 C CA . ARG A 1 85 ? 1.346 9.065 -0.970 1.00 95.44 85 ARG A CA 1
ATOM 668 C C . ARG A 1 85 ? 0.680 8.066 -0.034 1.00 95.44 85 ARG A C 1
ATOM 670 O O . ARG A 1 85 ? 0.018 8.488 0.906 1.00 95.44 85 ARG A O 1
ATOM 677 N N . LEU A 1 86 ? 0.873 6.767 -0.275 1.00 94.81 86 LEU A N 1
ATOM 678 C CA . LEU A 1 86 ? 0.388 5.725 0.624 1.00 94.81 86 LEU A CA 1
ATOM 679 C C . LEU A 1 86 ? 0.960 5.933 2.026 1.00 94.81 86 LEU A C 1
ATOM 681 O O . LEU A 1 86 ? 0.186 6.100 2.955 1.00 94.81 86 LEU A O 1
ATOM 685 N N . LEU A 1 87 ? 2.280 6.029 2.188 1.00 93.69 87 LEU A N 1
ATOM 686 C CA . LEU A 1 87 ? 2.883 6.245 3.511 1.00 93.69 87 LEU A CA 1
ATOM 687 C C . LEU A 1 87 ? 2.306 7.476 4.228 1.00 93.69 87 LEU A C 1
ATOM 689 O O . LEU A 1 87 ? 1.904 7.358 5.381 1.00 93.69 87 LEU A O 1
ATOM 693 N N . THR A 1 88 ? 2.160 8.611 3.534 1.00 93.94 88 THR A N 1
ATOM 694 C CA . THR A 1 88 ? 1.537 9.816 4.109 1.00 93.94 88 THR A CA 1
ATOM 695 C C . THR A 1 88 ? 0.103 9.569 4.578 1.00 93.94 88 THR A C 1
ATOM 697 O O . THR A 1 88 ? -0.246 9.962 5.687 1.00 93.94 88 THR A O 1
ATOM 700 N N . LEU A 1 89 ? -0.725 8.890 3.778 1.00 92.19 89 LEU A N 1
ATOM 701 C CA . LEU A 1 89 ? -2.103 8.571 4.168 1.00 92.19 89 LEU A CA 1
ATOM 702 C C . LEU A 1 89 ? -2.144 7.641 5.386 1.00 92.19 89 LEU A C 1
ATOM 704 O O . LEU A 1 89 ? -2.975 7.820 6.269 1.00 92.19 89 LEU A O 1
ATOM 708 N N . PHE A 1 90 ? -1.236 6.670 5.467 1.00 90.00 90 PHE A N 1
ATOM 709 C CA . PHE A 1 90 ? -1.143 5.778 6.621 1.00 90.00 90 PHE A CA 1
ATOM 710 C C . PHE A 1 90 ? -0.732 6.518 7.899 1.00 90.00 90 PHE A C 1
ATOM 712 O O . PHE A 1 90 ? -1.334 6.278 8.946 1.00 90.00 90 PHE A O 1
ATOM 719 N N . ASP A 1 91 ? 0.224 7.445 7.810 1.00 90.19 91 ASP A N 1
ATOM 720 C CA . ASP A 1 91 ? 0.632 8.300 8.933 1.00 90.19 91 ASP A CA 1
ATOM 721 C C . ASP A 1 91 ? -0.524 9.201 9.405 1.00 90.19 91 ASP A C 1
ATOM 723 O O . ASP A 1 91 ? -0.727 9.398 10.605 1.00 90.19 91 ASP A O 1
ATOM 727 N N . GLU A 1 92 ? -1.322 9.730 8.473 1.00 91.69 92 GLU A N 1
ATOM 728 C CA . GLU A 1 92 ? -2.507 10.527 8.800 1.00 91.69 92 GLU A CA 1
ATOM 729 C C . GLU A 1 92 ? -3.586 9.704 9.507 1.00 91.69 92 GLU A C 1
ATOM 731 O O . GLU A 1 92 ? -4.164 10.183 10.484 1.00 91.69 92 GLU A O 1
ATOM 736 N N . ILE A 1 93 ? -3.845 8.477 9.046 1.00 89.00 93 ILE A N 1
ATOM 737 C CA . ILE A 1 93 ? -4.824 7.585 9.681 1.00 89.00 93 ILE A CA 1
ATOM 738 C C . ILE A 1 93 ? -4.358 7.205 11.086 1.00 89.00 93 ILE A C 1
ATOM 740 O O . ILE A 1 93 ? -5.156 7.274 12.018 1.00 89.00 93 ILE A O 1
ATOM 744 N N . GLU A 1 94 ? -3.077 6.867 11.257 1.00 86.25 94 GLU A N 1
ATOM 745 C CA . GLU A 1 94 ? -2.514 6.537 12.570 1.00 86.25 94 GLU A CA 1
ATOM 746 C C . GLU A 1 94 ? -2.682 7.702 13.550 1.00 86.25 94 GLU A C 1
ATOM 748 O O . GLU A 1 94 ? -3.202 7.505 14.648 1.00 86.25 94 GLU A O 1
ATOM 753 N N . ARG A 1 95 ? -2.362 8.929 13.117 1.00 87.12 95 ARG A N 1
ATOM 754 C CA . ARG A 1 95 ? -2.547 10.148 13.919 1.00 87.12 95 ARG A CA 1
ATOM 755 C C . ARG A 1 95 ? -4.007 10.403 14.307 1.00 87.12 95 ARG A C 1
ATOM 757 O O . ARG A 1 95 ? -4.246 10.954 15.371 1.00 87.12 95 ARG A O 1
ATOM 764 N N . LEU A 1 96 ? -4.970 10.076 13.445 1.00 85.31 96 LEU A N 1
ATOM 765 C CA . LEU A 1 96 ? -6.402 10.257 13.731 1.00 85.31 96 LEU A CA 1
ATOM 766 C C . LEU A 1 96 ? -6.982 9.148 14.621 1.00 85.31 96 LEU A C 1
ATOM 768 O O . LEU A 1 96 ? -8.057 9.328 15.188 1.00 85.31 96 LEU A O 1
ATOM 772 N N . SER A 1 97 ? -6.303 8.003 14.698 1.00 75.38 97 SER A N 1
ATOM 773 C CA . SER A 1 97 ? -6.711 6.848 15.506 1.00 75.38 97 SER A CA 1
ATOM 774 C C . SER A 1 97 ? -6.087 6.798 16.907 1.00 75.38 97 SER A C 1
ATOM 776 O O . SER A 1 97 ? -6.504 5.961 17.707 1.00 75.38 97 SER A O 1
ATOM 778 N N . ALA A 1 98 ? -5.096 7.656 17.175 1.00 62.50 98 ALA A N 1
ATOM 779 C CA . ALA A 1 98 ? -4.414 7.820 18.462 1.00 62.50 98 ALA A CA 1
ATOM 780 C C . ALA A 1 98 ? -5.109 8.872 19.339 1.00 62.50 98 ALA A C 1
ATOM 782 O O . ALA A 1 98 ? -5.165 8.649 20.569 1.00 62.50 98 ALA A O 1
#

Sequence (98 aa):
MLPHALYGSGRTCRSGPPILAAGHQALAVNTMLHNQFEDELRHLEQIIPFLVRGSPLGLEYWRHRIISLSAHQRLLPDGKTRMARLLTLFDEIERLSA

Radius of gyration: 23.95 Å; chains: 1; bounding box: 54×62×37 Å

Foldseek 3Di:
DDDDDDDDD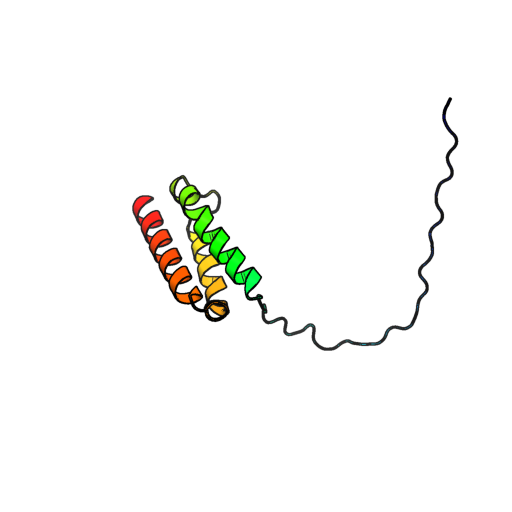DDDDDDDDPPPPPDPPPDPPVPQALVNLVVLLVVLVVCLVVVLVPDPVHLVVSLVVLVVCPVVQVSDPCSVVSSVVSNVSSVVSVVVVD

pLDDT: mean 77.85, std 19.29, range [39.78, 96.31]

Secondary structure (DSSP, 8-state):
-----------------------SSS-------HHHHHHHHHHHHHHHHHHHT--TTHHHHHHHHHHHGGGGTTSSTTHHHHHHHHHHHHHHHHHHH-